Protein AF-A0A3N5V8C6-F1 (afdb_monomer_lite)

pLDDT: mean 91.18, std 11.89, range [33.84, 98.06]

Sequence (116 aa):
MKLKNTWVYIDGSARSLITMLKIAFDENVNYEKAEDVSLHNNRIIPVNFVTEHKKLLQHLYNLISNEYLCIPESMEKVIISLKSAVANEYLLDKSQSSYNDTLDALRLAVKPNRFD

Radius of gyration: 15.2 Å; chains: 1; bounding box: 34×33×38 Å

Foldseek 3Di:
DPPPQAADEDALVPLVVLQVVCVVVVADSPDPDPVRDDPVGDSYHHDPCVVCQLVLLVQVVVCVVVVVDDDDPVVVLLVQQVVQFDDDSSHTPPVRGPSVVSPVSVSRVRDDDPPD

Structure (mmCIF, N/CA/C/O backbone):
data_AF-A0A3N5V8C6-F1
#
_entry.id   AF-A0A3N5V8C6-F1
#
loop_
_atom_site.group_PDB
_atom_site.id
_atom_site.type_symbol
_atom_site.label_atom_id
_atom_site.label_alt_id
_atom_site.label_comp_id
_atom_site.label_asym_id
_atom_site.label_entity_id
_atom_site.label_seq_id
_atom_site.pdbx_PDB_ins_code
_atom_site.Cartn_x
_atom_site.Cartn_y
_atom_site.Cartn_z
_atom_site.occupancy
_atom_site.B_iso_or_equiv
_atom_site.auth_seq_id
_atom_site.auth_comp_id
_atom_site.auth_asym_id
_atom_site.auth_atom_id
_atom_site.pdbx_PDB_model_num
ATOM 1 N N . MET A 1 1 ? 3.211 -18.326 -13.575 1.00 49.75 1 MET A N 1
ATOM 2 C CA . MET A 1 1 ? 2.208 -17.810 -12.612 1.00 49.75 1 MET A CA 1
ATOM 3 C C . MET A 1 1 ? 1.026 -17.227 -13.395 1.00 49.75 1 MET A C 1
ATOM 5 O O . MET A 1 1 ? 1.259 -16.381 -14.247 1.00 49.75 1 MET A O 1
ATOM 9 N N . LYS A 1 2 ? -0.215 -17.714 -13.224 1.00 45.50 2 LYS A N 1
ATOM 10 C CA . LYS A 1 2 ? -1.388 -17.273 -14.022 1.00 45.50 2 LYS A CA 1
ATOM 11 C C . LYS A 1 2 ? -2.159 -16.131 -13.325 1.00 45.50 2 LYS A C 1
ATOM 13 O O . LYS A 1 2 ? -3.291 -16.325 -12.911 1.00 45.50 2 LYS A O 1
ATOM 18 N N . LEU A 1 3 ? -1.567 -14.940 -13.224 1.00 56.69 3 LEU A N 1
ATOM 19 C CA . LEU A 1 3 ? -2.292 -13.699 -12.895 1.00 56.69 3 LEU A CA 1
ATOM 20 C C . LEU A 1 3 ? -2.680 -13.007 -14.204 1.00 56.69 3 LEU A C 1
ATOM 22 O O . LEU A 1 3 ? -1.976 -12.107 -14.647 1.00 56.69 3 LEU A O 1
ATOM 26 N N . LYS A 1 4 ? -3.693 -13.506 -14.924 1.00 58.06 4 LYS A N 1
ATOM 27 C CA . LYS A 1 4 ? -3.925 -13.026 -16.300 1.00 58.06 4 LYS A CA 1
ATOM 28 C C . LYS A 1 4 ? -4.478 -11.592 -16.369 1.00 58.06 4 LYS A C 1
ATOM 30 O O . LYS A 1 4 ? -4.092 -10.899 -17.300 1.00 58.06 4 LYS A O 1
ATOM 35 N N . ASN A 1 5 ? -5.250 -11.134 -15.373 1.00 75.94 5 ASN A N 1
ATOM 36 C CA . ASN A 1 5 ? -5.947 -9.834 -15.390 1.00 75.94 5 ASN A CA 1
ATOM 37 C C . ASN A 1 5 ? -5.864 -9.078 -14.043 1.00 75.94 5 ASN A C 1
ATOM 39 O O . ASN A 1 5 ? -6.854 -8.509 -13.590 1.00 75.94 5 ASN A O 1
ATOM 43 N N . THR A 1 6 ? -4.725 -9.118 -13.353 1.00 84.50 6 THR A N 1
ATOM 44 C CA . THR A 1 6 ? -4.577 -8.464 -12.041 1.00 84.50 6 THR A CA 1
ATOM 45 C C . THR A 1 6 ? -3.390 -7.516 -12.068 1.00 84.50 6 THR A C 1
ATOM 47 O O . THR A 1 6 ? -2.274 -7.951 -12.355 1.00 84.50 6 THR A O 1
ATOM 50 N N . TRP A 1 7 ? -3.630 -6.242 -11.754 1.00 90.88 7 TRP A N 1
ATOM 51 C CA . TRP A 1 7 ? -2.563 -5.292 -11.455 1.00 90.88 7 TRP A CA 1
ATOM 52 C C . TRP A 1 7 ? -2.035 -5.539 -10.044 1.00 90.88 7 TRP A C 1
ATOM 54 O O . TRP A 1 7 ? -2.799 -5.772 -9.107 1.00 90.88 7 TRP A O 1
ATOM 64 N N . VAL A 1 8 ? -0.718 -5.493 -9.902 1.00 93.19 8 VAL A N 1
ATOM 65 C CA . VAL A 1 8 ? -0.007 -5.668 -8.641 1.00 93.19 8 VAL A CA 1
ATOM 66 C C . VAL A 1 8 ? 0.636 -4.333 -8.296 1.00 93.19 8 VAL A C 1
ATOM 68 O O . VAL A 1 8 ? 1.664 -3.962 -8.866 1.00 93.19 8 VAL A O 1
ATOM 71 N N . TYR A 1 9 ? 0.008 -3.609 -7.372 1.00 94.69 9 TYR A N 1
ATOM 72 C CA . TYR A 1 9 ? 0.553 -2.375 -6.815 1.00 94.69 9 TYR A CA 1
ATOM 73 C C . TYR A 1 9 ? 1.604 -2.695 -5.758 1.00 94.69 9 TYR A C 1
ATOM 75 O O . TYR A 1 9 ? 1.355 -3.489 -4.852 1.00 94.69 9 TYR A O 1
ATOM 83 N N . ILE A 1 10 ? 2.777 -2.079 -5.874 1.00 94.94 10 ILE A N 1
ATOM 84 C CA . ILE A 1 10 ? 3.913 -2.312 -4.975 1.00 94.94 10 ILE A CA 1
ATOM 85 C C . ILE A 1 10 ? 4.489 -0.962 -4.561 1.00 94.94 10 ILE A C 1
ATOM 87 O O . ILE A 1 10 ? 4.607 -0.069 -5.397 1.00 94.94 10 ILE A O 1
ATOM 91 N N . ASP A 1 11 ? 4.874 -0.805 -3.294 1.00 94.81 11 ASP A N 1
ATOM 92 C CA . ASP A 1 11 ? 5.635 0.371 -2.867 1.00 94.81 11 ASP A CA 1
ATOM 93 C C . ASP A 1 11 ? 6.942 0.480 -3.673 1.00 94.81 11 ASP A C 1
ATOM 95 O O . ASP A 1 11 ? 7.739 -0.459 -3.727 1.00 94.81 11 ASP A O 1
ATOM 99 N N . GLY A 1 12 ? 7.168 1.641 -4.288 1.00 93.38 12 GLY A N 1
ATOM 100 C CA . GLY A 1 12 ? 8.347 1.954 -5.091 1.00 93.38 12 GLY A CA 1
ATOM 101 C C . GLY A 1 12 ? 9.671 1.821 -4.334 1.00 93.38 12 GLY A C 1
ATOM 102 O O . GLY A 1 12 ? 10.717 1.676 -4.968 1.00 93.38 12 GLY A O 1
ATOM 103 N N . SER A 1 13 ? 9.647 1.808 -2.996 1.00 93.06 13 SER A N 1
ATOM 104 C CA . SER A 1 13 ? 10.832 1.502 -2.183 1.00 93.06 13 SER A CA 1
ATOM 105 C C . SER A 1 13 ? 11.347 0.062 -2.384 1.00 93.06 13 SER A C 1
ATOM 107 O O . SER A 1 13 ? 12.549 -0.188 -2.263 1.00 93.06 13 SER A O 1
ATOM 109 N N . ALA A 1 14 ? 10.484 -0.881 -2.781 1.00 94.75 14 ALA A N 1
ATOM 110 C CA . ALA A 1 14 ? 10.806 -2.297 -2.970 1.00 94.75 14 ALA A CA 1
ATOM 111 C C . ALA A 1 14 ? 11.432 -2.603 -4.350 1.00 94.75 14 ALA A C 1
ATOM 113 O O . ALA A 1 14 ? 11.029 -3.544 -5.041 1.00 94.75 14 ALA A O 1
ATOM 114 N N . ARG A 1 15 ? 12.444 -1.823 -4.757 1.00 95.12 15 ARG A N 1
ATOM 115 C CA . ARG A 1 15 ? 13.054 -1.864 -6.104 1.00 95.12 15 ARG A CA 1
ATOM 116 C C . ARG A 1 15 ? 13.451 -3.265 -6.570 1.00 95.12 15 ARG A C 1
ATOM 118 O O . ARG A 1 15 ? 13.105 -3.665 -7.676 1.00 95.12 15 ARG A O 1
ATOM 125 N N . SER A 1 16 ? 14.130 -4.041 -5.724 1.00 96.12 16 SER A N 1
ATOM 126 C CA . SER A 1 16 ? 14.582 -5.392 -6.088 1.00 96.12 16 SER A CA 1
ATOM 127 C C . SER A 1 16 ? 13.418 -6.336 -6.408 1.00 96.12 16 SER A C 1
ATOM 129 O O . SER A 1 16 ? 13.491 -7.100 -7.369 1.00 96.12 16 SER A O 1
ATOM 131 N N . LEU A 1 17 ? 12.326 -6.257 -5.638 1.00 95.75 17 LEU A N 1
ATOM 132 C CA . LEU A 1 17 ? 11.117 -7.050 -5.868 1.00 95.75 17 LEU A CA 1
ATOM 133 C C . LEU A 1 17 ? 10.426 -6.625 -7.166 1.00 95.75 17 LEU A C 1
ATOM 135 O O . LEU A 1 17 ? 10.053 -7.479 -7.968 1.00 95.75 17 LEU A O 1
ATOM 139 N N . ILE A 1 18 ? 10.294 -5.315 -7.387 1.00 96.62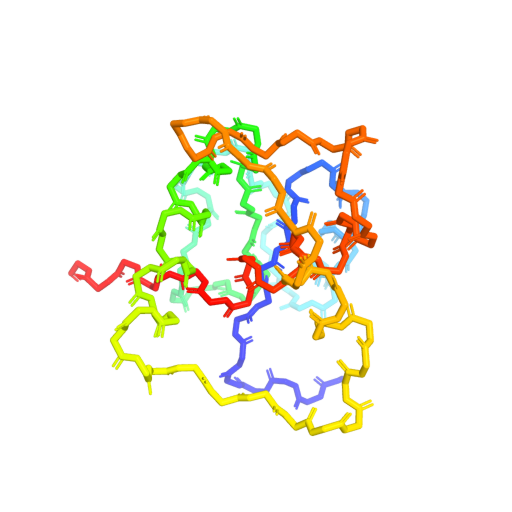 18 ILE A N 1
ATOM 140 C CA . ILE A 1 18 ? 9.694 -4.765 -8.605 1.00 96.62 18 ILE A CA 1
ATOM 141 C C . ILE A 1 18 ? 10.481 -5.223 -9.835 1.00 96.62 18 ILE A C 1
ATOM 143 O O . ILE A 1 18 ? 9.883 -5.751 -10.768 1.00 96.62 18 ILE A O 1
ATOM 147 N N . THR A 1 19 ? 11.807 -5.080 -9.831 1.00 96.56 19 THR A N 1
ATOM 148 C CA . THR A 1 19 ? 12.662 -5.492 -10.953 1.00 96.56 19 THR A CA 1
ATOM 149 C C . THR A 1 19 ? 12.549 -6.991 -11.219 1.00 96.56 19 THR A C 1
ATOM 151 O O . THR A 1 19 ? 12.353 -7.393 -12.364 1.00 96.56 19 THR A O 1
ATOM 154 N N . MET A 1 20 ? 12.596 -7.823 -10.173 1.00 97.19 20 MET A N 1
ATOM 155 C CA . MET A 1 20 ? 12.431 -9.273 -10.311 1.00 97.19 20 MET A CA 1
ATOM 156 C C . MET A 1 20 ? 11.072 -9.639 -10.922 1.00 97.19 20 MET A C 1
ATOM 158 O O . MET A 1 20 ? 11.004 -10.487 -11.811 1.00 97.19 20 MET A O 1
ATOM 162 N N . LEU A 1 21 ? 9.990 -8.999 -10.471 1.00 95.44 21 LEU A N 1
ATOM 163 C CA . LEU A 1 21 ? 8.653 -9.254 -11.002 1.00 95.44 21 LEU A CA 1
ATOM 164 C C . LEU A 1 21 ? 8.511 -8.749 -12.438 1.00 95.44 21 LEU A C 1
ATOM 166 O O . LEU A 1 21 ? 7.977 -9.473 -13.269 1.00 95.44 21 LEU A O 1
ATOM 170 N N . LYS A 1 22 ? 9.031 -7.563 -12.762 1.00 94.75 22 LYS A N 1
ATOM 171 C CA . LYS A 1 22 ? 9.004 -7.035 -14.131 1.00 94.75 22 LYS A CA 1
ATOM 172 C C . LYS A 1 22 ? 9.732 -7.958 -15.107 1.00 94.75 22 LYS A C 1
ATOM 174 O O . LYS A 1 22 ? 9.157 -8.288 -16.134 1.00 94.75 22 LYS A O 1
ATOM 179 N N . ILE A 1 23 ? 10.896 -8.498 -14.736 1.00 95.44 23 ILE A N 1
ATOM 180 C CA . ILE A 1 23 ? 11.579 -9.543 -15.522 1.00 95.44 23 ILE A CA 1
ATOM 181 C C . ILE A 1 23 ? 10.691 -10.787 -15.671 1.00 95.44 23 ILE A C 1
ATOM 183 O O . ILE A 1 23 ? 10.529 -11.308 -16.771 1.00 95.44 23 ILE A O 1
ATOM 187 N N . ALA A 1 24 ? 10.081 -11.262 -14.580 1.00 94.25 24 ALA A N 1
ATOM 188 C CA . ALA A 1 24 ? 9.232 -12.455 -14.603 1.00 94.25 24 ALA A CA 1
ATOM 189 C C . ALA A 1 24 ? 7.948 -12.296 -15.444 1.00 94.25 24 ALA A C 1
ATOM 191 O O . ALA A 1 24 ? 7.367 -13.299 -15.868 1.00 94.25 24 ALA A O 1
ATOM 192 N N . PHE A 1 25 ? 7.496 -11.059 -15.660 1.00 91.75 25 PHE A N 1
ATOM 193 C CA . PHE A 1 25 ? 6.326 -10.708 -16.464 1.00 91.75 25 PHE A CA 1
ATOM 194 C C . PHE A 1 25 ? 6.671 -10.139 -17.848 1.00 91.75 25 PHE A C 1
ATOM 196 O O . PHE A 1 25 ? 5.745 -9.752 -18.556 1.00 91.75 25 PHE A O 1
ATOM 203 N N . ASP A 1 26 ? 7.949 -10.137 -18.244 1.00 93.12 26 ASP 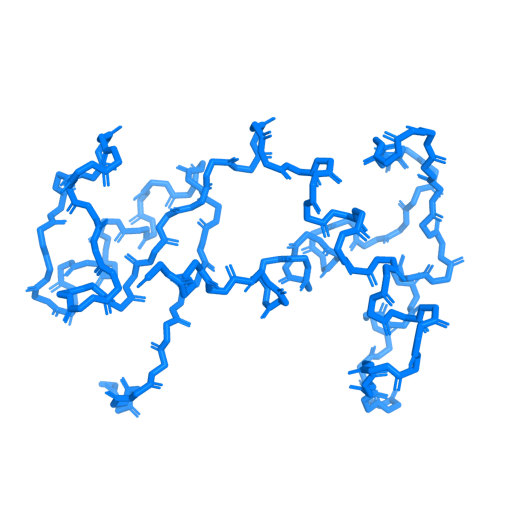A N 1
ATOM 204 C CA . ASP A 1 26 ? 8.426 -9.567 -19.516 1.00 93.12 26 ASP A CA 1
ATOM 205 C C . ASP A 1 26 ? 8.064 -8.072 -19.683 1.00 93.12 26 ASP A C 1
ATOM 207 O O . ASP A 1 26 ? 7.656 -7.604 -20.742 1.00 93.12 26 ASP A O 1
ATOM 211 N N . GLU A 1 27 ? 8.177 -7.304 -18.593 1.00 93.56 27 GLU A N 1
ATOM 212 C CA . GLU A 1 27 ? 7.944 -5.858 -18.553 1.00 93.56 27 GLU A CA 1
ATOM 213 C C . GLU A 1 27 ? 9.253 -5.052 -18.542 1.00 93.56 27 GLU A C 1
ATOM 215 O O . GLU A 1 27 ? 10.284 -5.500 -18.038 1.00 93.56 27 GLU A O 1
ATOM 220 N N . ASN A 1 28 ? 9.189 -3.796 -19.001 1.00 92.06 28 ASN A N 1
ATOM 221 C CA . ASN A 1 28 ? 10.314 -2.860 -18.929 1.00 92.06 28 ASN A CA 1
ATOM 222 C C . ASN A 1 28 ? 10.755 -2.610 -17.474 1.00 92.06 28 ASN A C 1
ATOM 224 O O . ASN A 1 28 ? 9.974 -2.118 -16.662 1.00 92.06 28 ASN A O 1
ATOM 228 N N . VAL A 1 29 ? 12.020 -2.911 -17.168 1.00 94.31 29 VAL A N 1
ATOM 229 C CA . VAL A 1 29 ? 12.639 -2.737 -15.842 1.00 94.31 29 VAL A CA 1
ATOM 230 C C . VAL A 1 29 ? 13.041 -1.297 -15.524 1.00 94.31 29 VAL A C 1
ATOM 232 O O . VAL A 1 29 ? 13.341 -1.004 -14.372 1.00 94.31 29 VAL A O 1
ATOM 235 N N . ASN A 1 30 ? 13.038 -0.397 -16.507 1.00 92.69 30 ASN A N 1
ATOM 236 C CA . ASN A 1 30 ? 13.185 1.034 -16.268 1.00 92.69 30 ASN A CA 1
ATOM 237 C C . ASN A 1 30 ? 11.793 1.605 -15.982 1.00 92.69 30 ASN A C 1
ATOM 239 O O . ASN A 1 30 ? 10.961 1.630 -16.882 1.00 92.69 30 ASN A O 1
ATOM 243 N N . TYR A 1 31 ? 11.537 2.002 -14.733 1.00 90.81 31 TYR A N 1
ATOM 244 C CA . TYR A 1 31 ? 10.236 2.500 -14.255 1.00 90.81 31 TYR A CA 1
ATOM 245 C C . TYR A 1 31 ? 10.372 3.730 -13.342 1.00 90.81 31 TYR A C 1
ATOM 247 O O . TYR A 1 31 ? 9.523 3.983 -12.488 1.00 90.81 31 TYR A O 1
ATOM 255 N N . GLU A 1 32 ? 11.475 4.470 -13.464 1.00 86.88 32 GLU A N 1
ATOM 256 C CA . GLU A 1 32 ? 11.764 5.614 -12.588 1.00 86.88 32 GLU A CA 1
ATOM 257 C C . GLU A 1 32 ? 10.879 6.829 -12.914 1.00 86.88 32 GLU A C 1
ATOM 259 O O . GLU A 1 32 ? 10.688 7.694 -12.056 1.00 86.88 32 GLU A O 1
ATOM 264 N N . LYS A 1 33 ? 10.319 6.904 -14.130 1.00 86.88 33 LYS A N 1
ATOM 265 C CA . LYS A 1 33 ? 9.388 7.962 -14.536 1.00 86.88 33 LYS A CA 1
ATOM 266 C C . LYS A 1 33 ? 7.961 7.442 -14.642 1.00 86.88 33 LYS A C 1
ATOM 268 O O . LYS A 1 33 ? 7.718 6.270 -14.913 1.00 86.88 33 LYS A O 1
ATOM 273 N N . ALA A 1 34 ? 6.999 8.345 -14.474 1.00 80.38 34 ALA A N 1
ATOM 274 C CA . ALA A 1 34 ? 5.586 7.999 -14.578 1.00 80.38 34 ALA A CA 1
ATOM 275 C C . ALA A 1 34 ? 5.210 7.508 -15.988 1.00 80.38 34 ALA A C 1
ATOM 277 O O . ALA A 1 34 ? 4.401 6.594 -16.103 1.00 80.38 34 ALA A O 1
ATOM 278 N N . GLU A 1 35 ? 5.814 8.065 -17.047 1.00 85.88 35 GLU A N 1
ATOM 279 C CA . GLU A 1 35 ? 5.570 7.625 -18.430 1.00 85.88 35 GLU A CA 1
ATOM 280 C C . GLU A 1 35 ? 6.081 6.208 -18.746 1.00 85.88 35 GLU A C 1
ATOM 282 O O . GLU A 1 35 ? 5.633 5.602 -19.718 1.00 85.88 35 GLU A O 1
ATOM 287 N N . ASP A 1 36 ? 6.976 5.662 -17.920 1.00 88.56 36 ASP A N 1
ATOM 288 C CA . ASP A 1 36 ? 7.553 4.332 -18.127 1.00 88.56 36 ASP A CA 1
ATOM 289 C C . ASP A 1 36 ? 6.587 3.200 -17.724 1.00 88.56 36 ASP A C 1
ATOM 291 O O . ASP A 1 36 ? 6.804 2.035 -18.073 1.00 88.56 36 ASP A O 1
ATOM 295 N N . VAL A 1 37 ? 5.529 3.523 -16.968 1.00 89.31 37 VAL A N 1
ATOM 296 C CA . VAL A 1 37 ? 4.573 2.554 -16.420 1.00 89.31 37 VAL A CA 1
ATOM 297 C C . VAL A 1 37 ? 3.153 2.911 -16.846 1.00 89.31 37 VAL A C 1
ATOM 299 O O . VAL A 1 37 ? 2.623 3.962 -16.499 1.00 89.31 37 VAL A O 1
ATOM 302 N N . SER A 1 38 ? 2.491 1.990 -17.543 1.00 87.12 38 SER A N 1
ATOM 303 C CA . SER A 1 38 ? 1.103 2.137 -17.987 1.00 87.12 38 SER A CA 1
ATOM 304 C C . SER A 1 38 ? 0.264 0.930 -17.587 1.00 87.12 38 SER A C 1
ATOM 306 O O . SER A 1 38 ? 0.697 -0.207 -17.749 1.00 87.12 38 SER A O 1
ATOM 308 N N . LEU A 1 39 ? -0.979 1.154 -17.151 1.00 84.56 39 LEU A N 1
ATOM 309 C CA . LEU A 1 39 ? -1.922 0.072 -16.826 1.00 84.56 39 LEU A CA 1
ATOM 310 C C . LEU A 1 39 ? -2.265 -0.817 -18.036 1.00 84.56 39 LEU A C 1
ATOM 312 O O . LEU A 1 39 ? -2.720 -1.945 -17.847 1.00 84.56 39 LEU A O 1
ATOM 316 N N . HIS A 1 40 ? -2.038 -0.329 -19.261 1.00 83.94 40 HIS A N 1
ATOM 317 C CA . HIS A 1 40 ? -2.251 -1.094 -20.493 1.00 83.94 40 HIS A CA 1
ATOM 318 C C . HIS A 1 40 ? -1.132 -2.101 -20.772 1.00 83.94 40 HIS A C 1
ATOM 320 O O . HIS A 1 40 ? -1.394 -3.168 -21.322 1.00 83.94 40 HIS A O 1
ATOM 326 N N . ASN A 1 41 ? 0.101 -1.767 -20.381 1.00 85.44 41 ASN A N 1
ATOM 327 C CA . ASN A 1 41 ? 1.300 -2.527 -20.744 1.00 85.44 41 ASN A CA 1
ATOM 328 C C . ASN A 1 41 ? 1.960 -3.208 -19.540 1.00 85.44 41 ASN A C 1
ATOM 330 O O . ASN A 1 41 ? 2.757 -4.125 -19.715 1.00 85.44 41 ASN A O 1
ATOM 334 N N . ASN A 1 42 ? 1.636 -2.775 -18.321 1.00 90.69 42 ASN A N 1
ATOM 335 C CA . ASN A 1 42 ? 2.239 -3.256 -17.092 1.00 90.69 42 ASN A CA 1
ATOM 336 C C . ASN A 1 42 ? 1.192 -3.882 -16.175 1.00 90.69 42 ASN A C 1
ATOM 338 O O . ASN A 1 42 ? 0.097 -3.363 -15.964 1.00 90.69 42 ASN A O 1
ATOM 342 N N . ARG A 1 43 ? 1.581 -4.997 -15.570 1.00 91.12 43 ARG A N 1
ATOM 343 C CA . ARG A 1 43 ? 0.916 -5.626 -14.432 1.00 91.12 43 ARG A CA 1
ATOM 344 C C . ARG A 1 43 ? 1.565 -5.193 -13.133 1.00 91.12 43 ARG A C 1
ATOM 346 O O . ARG A 1 43 ? 0.857 -5.029 -12.146 1.00 91.12 43 ARG A O 1
ATOM 353 N N . ILE A 1 44 ? 2.882 -5.005 -13.124 1.00 94.31 44 ILE A N 1
ATOM 354 C CA . ILE A 1 44 ? 3.619 -4.542 -11.950 1.00 94.31 44 ILE A CA 1
ATOM 355 C C . ILE A 1 44 ? 3.633 -3.018 -11.946 1.00 94.31 44 ILE A C 1
ATOM 357 O O . ILE A 1 44 ? 4.295 -2.392 -12.781 1.00 94.31 44 ILE A O 1
ATOM 361 N N . ILE A 1 45 ? 2.909 -2.431 -10.993 1.00 94.00 45 ILE A N 1
ATOM 362 C CA . ILE A 1 45 ? 2.710 -0.986 -10.881 1.00 94.00 45 ILE A CA 1
ATOM 363 C C . ILE A 1 45 ? 3.397 -0.474 -9.609 1.00 94.00 45 ILE A C 1
ATOM 365 O O . ILE A 1 45 ? 2.847 -0.604 -8.511 1.00 94.00 45 ILE A O 1
ATOM 369 N N . PRO A 1 46 ? 4.601 0.108 -9.724 1.00 94.75 46 PRO A N 1
ATOM 370 C CA . PRO A 1 46 ? 5.232 0.816 -8.622 1.00 94.75 46 PRO A CA 1
ATOM 371 C C . PRO A 1 46 ? 4.387 2.025 -8.221 1.00 94.75 46 PRO A C 1
ATOM 373 O O . PRO A 1 46 ? 3.906 2.772 -9.073 1.00 94.75 46 PRO A O 1
ATOM 376 N N . VAL A 1 47 ? 4.226 2.235 -6.922 1.00 93.06 47 VAL A N 1
ATOM 377 C CA . VAL A 1 47 ? 3.529 3.387 -6.350 1.00 93.06 47 VAL A CA 1
ATOM 378 C C . VAL A 1 47 ? 4.520 4.156 -5.501 1.00 93.06 47 VAL A C 1
ATOM 380 O O . VAL A 1 47 ? 5.155 3.587 -4.613 1.00 93.06 47 VAL A O 1
ATOM 383 N N . ASN A 1 48 ? 4.643 5.462 -5.733 1.00 92.62 48 ASN A N 1
ATOM 384 C CA . ASN A 1 48 ? 5.445 6.310 -4.863 1.00 92.62 48 ASN A CA 1
ATOM 385 C C . ASN A 1 48 ? 4.675 6.555 -3.559 1.00 92.62 48 ASN A C 1
ATOM 387 O O . ASN A 1 48 ? 3.936 7.530 -3.415 1.00 92.62 48 ASN A O 1
ATOM 391 N N . PHE A 1 49 ? 4.830 5.648 -2.596 1.00 92.19 49 PHE A N 1
ATOM 392 C CA . PHE A 1 49 ? 4.076 5.716 -1.350 1.00 92.19 49 PHE A CA 1
ATOM 393 C C . PHE A 1 49 ? 4.432 6.972 -0.542 1.00 92.19 49 PHE A C 1
ATOM 395 O O . PHE A 1 49 ? 3.567 7.565 0.099 1.00 92.19 49 PHE A O 1
ATOM 402 N N . VAL A 1 50 ? 5.673 7.461 -0.641 1.00 91.31 50 VAL A N 1
ATOM 403 C CA . VAL A 1 50 ? 6.111 8.698 0.027 1.00 91.31 50 VAL A CA 1
ATOM 404 C C . VAL A 1 50 ? 5.279 9.901 -0.412 1.00 91.31 50 VAL A C 1
ATOM 406 O O . VAL A 1 50 ? 4.947 10.737 0.42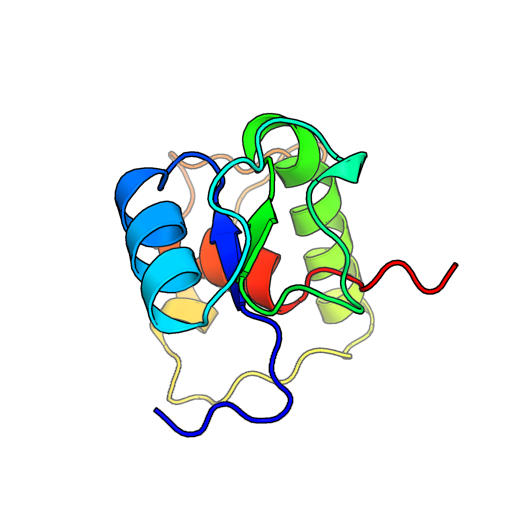3 1.00 91.31 50 VAL A O 1
ATOM 409 N N . THR A 1 51 ? 4.872 9.988 -1.677 1.00 92.25 51 THR A N 1
ATOM 410 C CA . THR A 1 51 ? 4.046 11.108 -2.160 1.00 92.25 51 THR A CA 1
ATOM 411 C C . THR A 1 51 ? 2.547 10.810 -2.124 1.00 92.25 51 THR A C 1
ATOM 413 O O . THR A 1 51 ? 1.743 11.731 -1.971 1.00 92.25 51 THR A O 1
ATOM 416 N N . GLU A 1 52 ? 2.148 9.540 -2.224 1.00 93.75 52 GLU A N 1
ATOM 417 C CA . GLU A 1 52 ? 0.738 9.152 -2.340 1.00 93.75 52 GLU A CA 1
ATOM 418 C C . GLU A 1 52 ? 0.074 8.739 -1.022 1.00 93.75 52 GLU A C 1
ATOM 420 O O . GLU A 1 52 ? -1.156 8.740 -0.954 1.00 93.75 52 GLU A O 1
ATOM 425 N N . HIS A 1 53 ? 0.835 8.440 0.039 1.00 94.38 53 HIS A N 1
ATOM 426 C CA . HIS A 1 53 ? 0.301 7.877 1.286 1.00 94.38 53 HIS A CA 1
ATOM 427 C C . HIS A 1 53 ? -0.942 8.632 1.789 1.00 94.38 53 HIS A C 1
ATOM 429 O O . HIS A 1 53 ? -1.990 8.009 1.974 1.00 94.38 53 HIS A O 1
ATOM 435 N N . LYS A 1 54 ? -0.903 9.961 1.951 1.00 96.25 54 LYS A N 1
ATOM 436 C CA . LYS A 1 54 ? -2.066 10.714 2.466 1.00 96.25 54 LYS A CA 1
ATOM 437 C C . LYS A 1 54 ? -3.328 10.503 1.624 1.00 96.25 54 LYS A C 1
ATOM 439 O O . LYS A 1 54 ? -4.390 10.219 2.171 1.00 96.25 54 LYS A O 1
ATOM 444 N N . LYS A 1 55 ? -3.199 10.553 0.294 1.00 95.88 55 LYS A N 1
ATOM 445 C CA . LYS A 1 55 ? -4.314 10.328 -0.643 1.00 95.88 55 LYS A CA 1
ATOM 446 C C . LYS A 1 55 ? -4.842 8.897 -0.563 1.00 95.88 55 LYS A C 1
ATOM 448 O O . LYS A 1 55 ? -6.051 8.698 -0.585 1.00 95.88 55 LYS A O 1
ATOM 453 N N . LEU A 1 56 ? -3.955 7.911 -0.426 1.00 96.81 56 LEU A N 1
ATOM 454 C CA . LEU A 1 56 ? -4.353 6.510 -0.271 1.00 96.81 56 LEU A CA 1
ATOM 455 C C . LEU A 1 56 ? -5.115 6.276 1.041 1.00 96.81 56 LEU A C 1
ATOM 457 O O . LEU A 1 56 ? -6.097 5.540 1.051 1.00 96.81 56 LEU A O 1
ATOM 461 N N . LEU A 1 57 ? -4.697 6.915 2.143 1.00 97.31 57 LEU A N 1
ATOM 462 C CA . LEU A 1 57 ? -5.421 6.808 3.415 1.00 97.31 57 LEU A CA 1
ATOM 463 C C . LEU A 1 57 ? -6.773 7.522 3.357 1.00 97.31 57 LEU A C 1
ATOM 465 O O . LEU A 1 57 ? -7.763 6.970 3.823 1.00 97.31 57 LEU A O 1
ATOM 469 N N . GLN A 1 58 ? -6.831 8.707 2.746 1.00 97.06 58 GLN A N 1
ATOM 470 C CA . GLN A 1 58 ? -8.087 9.416 2.505 1.00 97.06 58 GLN A CA 1
ATOM 471 C C . GLN A 1 58 ? -9.056 8.577 1.662 1.00 97.06 58 GLN A C 1
ATOM 473 O O . GLN A 1 58 ? -10.237 8.487 1.984 1.00 97.06 58 GLN A O 1
ATOM 478 N N . HIS A 1 59 ? -8.567 7.938 0.596 1.00 96.94 59 HIS A N 1
ATOM 479 C CA . HIS A 1 59 ? -9.396 7.076 -0.240 1.00 96.94 59 HIS A CA 1
ATOM 480 C C . HIS A 1 59 ? -9.920 5.862 0.535 1.00 96.94 59 HIS A C 1
ATOM 482 O O . HIS A 1 59 ? -11.117 5.590 0.495 1.00 96.94 59 HIS A O 1
ATOM 488 N N . LEU A 1 60 ? -9.055 5.179 1.291 1.00 97.19 60 LEU A N 1
ATOM 489 C CA . LEU A 1 60 ? -9.462 4.067 2.149 1.00 97.19 60 LEU A CA 1
ATOM 490 C C . LEU A 1 60 ? -10.514 4.500 3.183 1.00 97.19 60 LEU A C 1
ATOM 492 O O . LEU A 1 60 ? -11.519 3.813 3.347 1.00 97.19 60 LEU A O 1
ATOM 496 N N . TYR A 1 61 ? -10.316 5.650 3.835 1.00 96.56 61 TYR A N 1
ATOM 497 C CA . TYR A 1 61 ? -11.296 6.221 4.759 1.00 96.56 61 TYR A CA 1
ATOM 498 C C . TYR A 1 61 ? -12.648 6.428 4.069 1.00 96.56 61 TYR A C 1
ATOM 500 O O . TYR A 1 61 ? -13.664 5.961 4.572 1.00 96.56 61 TYR A O 1
ATOM 508 N N . ASN A 1 62 ? -12.658 7.022 2.872 1.00 96.44 62 ASN A N 1
ATOM 509 C CA . ASN A 1 62 ? -13.888 7.223 2.108 1.00 96.44 62 ASN A CA 1
ATOM 510 C C . ASN A 1 62 ? -14.589 5.897 1.772 1.00 96.44 62 ASN A C 1
ATOM 512 O O . ASN A 1 62 ? -15.810 5.828 1.875 1.00 96.44 62 ASN A O 1
ATOM 516 N N . LEU A 1 63 ? -13.858 4.846 1.387 1.00 97.00 63 LEU A N 1
ATOM 517 C CA . LEU A 1 63 ? -14.461 3.534 1.123 1.00 97.00 63 LEU A CA 1
ATOM 518 C C . LEU A 1 63 ? -15.122 2.946 2.373 1.00 97.00 63 LEU A C 1
ATOM 520 O O . LEU A 1 63 ? -16.212 2.394 2.279 1.00 97.00 63 LEU A O 1
ATOM 524 N N . ILE A 1 64 ? -14.488 3.092 3.537 1.00 95.94 64 ILE A N 1
ATOM 525 C CA . ILE A 1 64 ? -15.033 2.610 4.811 1.00 95.94 64 ILE A CA 1
ATOM 526 C C . ILE A 1 64 ? -16.261 3.432 5.217 1.00 95.94 64 ILE A C 1
ATOM 528 O O . ILE A 1 64 ? -17.298 2.855 5.527 1.00 95.94 64 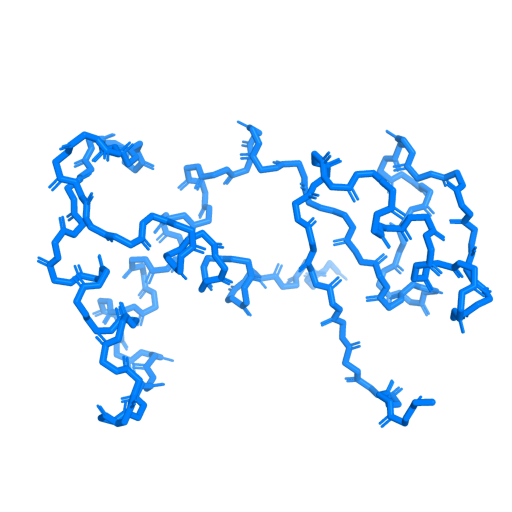ILE A O 1
ATOM 532 N N . SER A 1 65 ? -16.176 4.765 5.176 1.00 96.19 65 SER A N 1
ATOM 533 C CA . SER A 1 65 ? -17.277 5.657 5.567 1.00 96.19 65 SER A CA 1
ATOM 534 C C . SER A 1 65 ? -18.517 5.521 4.685 1.00 96.19 65 SER A C 1
ATOM 536 O O . SER A 1 65 ? -19.612 5.820 5.146 1.00 96.19 65 SER A O 1
ATOM 538 N N . ASN A 1 66 ? -18.349 5.088 3.434 1.00 97.44 66 ASN A N 1
ATOM 539 C CA . ASN A 1 66 ? -19.452 4.819 2.509 1.00 97.44 66 ASN A CA 1
ATOM 540 C C . ASN A 1 66 ? -19.828 3.328 2.438 1.00 97.44 66 ASN A C 1
ATOM 542 O O . ASN A 1 66 ? -20.575 2.943 1.546 1.00 97.44 66 ASN A O 1
ATOM 546 N N . GLU A 1 67 ? -19.302 2.485 3.334 1.00 96.81 67 GLU A N 1
ATOM 547 C CA . GLU A 1 67 ? -19.610 1.047 3.399 1.00 96.81 67 GLU A CA 1
ATOM 548 C C . GLU A 1 67 ? -19.276 0.265 2.108 1.00 96.81 67 GLU A C 1
ATOM 550 O O . GLU A 1 67 ? -19.855 -0.777 1.808 1.00 96.81 67 GLU A O 1
ATOM 555 N N . TYR A 1 68 ? -18.291 0.736 1.338 1.00 96.94 68 TYR A N 1
ATOM 556 C CA . TYR A 1 68 ? -17.842 0.119 0.083 1.00 96.94 68 TYR A CA 1
ATOM 557 C C . TYR A 1 68 ? -16.711 -0.901 0.255 1.00 96.94 68 TYR A C 1
ATOM 559 O O . TYR A 1 68 ? -16.241 -1.473 -0.729 1.00 96.94 68 TYR A O 1
ATOM 567 N N . LEU A 1 69 ? -16.258 -1.144 1.487 1.00 95.44 69 LEU A N 1
ATOM 568 C CA . LEU A 1 69 ? -15.207 -2.110 1.790 1.00 95.44 69 LEU A CA 1
ATOM 569 C C . LEU A 1 69 ? -15.748 -3.245 2.663 1.00 95.44 69 LEU A C 1
ATOM 571 O O . LEU A 1 69 ? -16.135 -3.029 3.808 1.00 95.44 69 LEU A O 1
ATOM 575 N N . CYS A 1 70 ? -15.699 -4.470 2.142 1.00 95.81 70 CYS A N 1
ATOM 576 C CA . CYS A 1 70 ? -15.983 -5.685 2.901 1.00 95.81 70 CYS A CA 1
ATOM 577 C C . CYS A 1 70 ? -14.671 -6.404 3.239 1.00 95.81 70 CYS A C 1
ATOM 579 O O . CYS A 1 70 ? -13.847 -6.644 2.354 1.00 95.81 70 CYS A O 1
ATOM 581 N N . ILE A 1 71 ? -14.477 -6.753 4.513 1.00 95.75 71 ILE A N 1
ATOM 582 C CA . ILE A 1 71 ? -13.288 -7.460 5.002 1.00 95.75 71 ILE A CA 1
ATOM 583 C C . ILE A 1 71 ? -13.749 -8.764 5.660 1.00 95.75 71 ILE A C 1
ATOM 585 O O . ILE A 1 71 ? -14.522 -8.702 6.617 1.00 95.75 71 ILE A O 1
ATOM 589 N N . PRO A 1 72 ? -13.289 -9.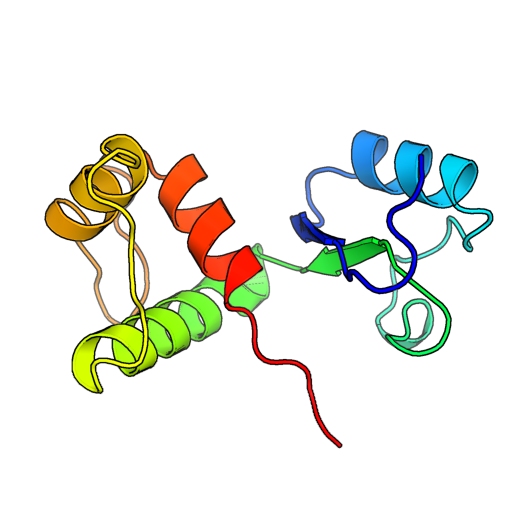936 5.188 1.00 96.69 72 PRO A N 1
ATOM 590 C CA . PRO A 1 72 ? -13.586 -11.207 5.839 1.00 96.69 72 PRO A CA 1
ATOM 591 C C . PRO A 1 72 ? -13.089 -11.227 7.288 1.00 96.69 7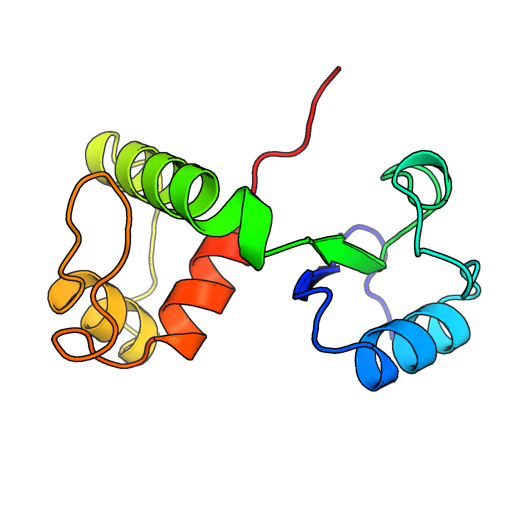2 PRO A C 1
ATOM 593 O O . PRO A 1 72 ? -11.966 -10.801 7.561 1.00 96.69 72 PRO A O 1
ATOM 596 N N . GLU A 1 73 ? -13.875 -11.797 8.205 1.00 96.19 73 GLU A N 1
ATOM 597 C CA . GLU A 1 73 ? -13.522 -11.880 9.635 1.00 96.19 73 GLU A CA 1
ATOM 598 C C . GLU A 1 73 ? -12.193 -12.607 9.883 1.00 96.19 73 GLU A C 1
ATOM 600 O O . GLU A 1 73 ? -11.451 -12.262 10.799 1.00 96.19 73 GLU A O 1
ATOM 605 N N . SER A 1 74 ? -11.834 -13.552 9.008 1.00 97.69 74 SER A N 1
ATOM 606 C CA . SER A 1 74 ? -10.562 -14.276 9.063 1.00 97.69 74 SER A CA 1
ATOM 607 C C . SER A 1 74 ? -9.327 -13.393 8.824 1.00 97.69 74 SER A C 1
ATOM 609 O O . SER A 1 74 ? -8.203 -13.840 9.048 1.00 97.69 74 SER A O 1
ATOM 611 N N . MET A 1 75 ? -9.488 -12.155 8.342 1.00 97.50 75 MET A N 1
ATOM 612 C CA . MET A 1 75 ? -8.393 -11.203 8.125 1.00 97.50 75 MET A CA 1
ATOM 613 C C . MET A 1 75 ? -8.134 -10.339 9.369 1.00 97.50 75 MET A C 1
ATOM 615 O O . MET A 1 75 ? -8.104 -9.109 9.297 1.00 97.50 75 MET A O 1
ATOM 619 N N . GLU A 1 76 ? -7.897 -10.976 10.517 1.00 97.50 76 GLU A N 1
ATOM 620 C CA . GLU A 1 76 ? -7.760 -10.303 11.819 1.00 97.50 76 GLU A CA 1
ATOM 621 C C . GLU A 1 76 ? -6.730 -9.165 11.816 1.00 97.50 76 GLU A C 1
ATOM 623 O O . GLU A 1 76 ? -7.010 -8.079 12.317 1.00 97.50 76 GLU A O 1
ATOM 628 N N . LYS A 1 77 ? -5.556 -9.365 11.199 1.00 97.81 77 LYS A N 1
ATOM 629 C CA . LYS A 1 77 ? -4.516 -8.320 11.119 1.00 97.81 77 LYS A CA 1
ATOM 630 C C . LYS A 1 77 ? -4.999 -7.070 10.388 1.00 97.81 77 LYS A C 1
ATOM 632 O O . LYS A 1 77 ? -4.669 -5.966 10.808 1.00 97.81 77 LYS A O 1
ATOM 637 N N . VAL A 1 78 ? -5.795 -7.234 9.328 1.00 97.69 78 VAL A N 1
ATOM 638 C CA . VAL A 1 78 ? -6.385 -6.105 8.594 1.00 97.69 78 VAL A CA 1
ATOM 639 C C . VAL A 1 78 ? -7.367 -5.371 9.503 1.00 97.69 78 VAL A C 1
ATOM 641 O O . VAL A 1 78 ? -7.267 -4.154 9.660 1.00 97.69 78 VAL A O 1
ATOM 644 N N . ILE A 1 79 ? -8.250 -6.111 10.174 1.00 97.88 79 ILE A N 1
ATOM 645 C CA . ILE A 1 79 ? -9.249 -5.550 11.092 1.00 97.88 79 ILE A CA 1
ATOM 646 C C . ILE A 1 79 ? -8.575 -4.790 12.245 1.00 97.88 79 ILE A C 1
ATOM 648 O O . ILE A 1 79 ? -8.964 -3.662 12.545 1.00 97.88 79 ILE A O 1
ATOM 652 N N . ILE A 1 80 ? -7.546 -5.365 12.875 1.00 98.06 80 ILE A N 1
ATOM 653 C CA . ILE A 1 80 ? -6.808 -4.713 13.967 1.00 98.06 80 ILE A CA 1
ATOM 654 C C . ILE A 1 80 ? -6.058 -3.478 13.453 1.00 98.06 80 ILE A C 1
ATOM 656 O O . ILE A 1 80 ? -6.064 -2.439 14.119 1.00 98.06 80 ILE A O 1
ATOM 660 N N . SER A 1 81 ? -5.459 -3.553 12.259 1.00 98.00 81 SER A N 1
ATOM 661 C CA . SER A 1 81 ? -4.770 -2.405 11.659 1.00 98.00 81 SER A CA 1
ATOM 662 C C . SER A 1 81 ? -5.711 -1.213 11.463 1.00 98.00 81 SER A C 1
ATOM 664 O O . SER A 1 81 ? -5.344 -0.091 11.791 1.00 98.00 81 SER A O 1
ATOM 666 N N . LEU A 1 82 ? -6.959 -1.457 11.046 1.00 97.19 82 LEU A N 1
ATOM 667 C CA . LEU A 1 82 ? -7.980 -0.417 10.898 1.00 97.19 82 LEU A CA 1
ATOM 668 C C . LEU A 1 82 ? -8.474 0.117 12.244 1.00 97.19 82 LEU A C 1
ATOM 670 O O . LEU A 1 82 ? -8.576 1.327 12.416 1.00 97.19 82 LEU A O 1
ATOM 674 N N . LYS A 1 83 ? -8.752 -0.764 13.214 1.00 96.50 83 LYS A N 1
ATOM 675 C CA . LYS A 1 83 ? -9.241 -0.361 14.546 1.00 96.50 83 LYS A CA 1
ATOM 676 C C . LYS A 1 83 ? -8.229 0.470 15.336 1.00 96.50 83 LYS A C 1
ATOM 678 O O . LYS A 1 83 ? -8.631 1.266 16.175 1.00 96.50 83 LYS A O 1
ATOM 683 N N . SER A 1 84 ? -6.937 0.253 15.098 1.00 97.19 84 SER A N 1
ATOM 684 C CA . SER A 1 84 ? -5.847 0.964 15.778 1.00 97.19 84 SER A CA 1
ATOM 685 C C . SER A 1 84 ? -5.311 2.168 15.000 1.00 97.19 84 SER A C 1
ATOM 687 O O . SER A 1 84 ? -4.442 2.863 15.513 1.00 97.19 84 SER A O 1
ATOM 689 N N . ALA A 1 85 ? -5.784 2.412 13.774 1.00 97.25 85 ALA A N 1
ATOM 690 C CA . ALA A 1 85 ? -5.251 3.471 12.929 1.00 97.25 85 ALA A CA 1
ATOM 691 C C . ALA A 1 85 ? -5.538 4.856 13.529 1.00 97.25 85 ALA A C 1
ATOM 693 O O . ALA A 1 85 ? -6.686 5.300 13.585 1.00 97.25 85 ALA A O 1
ATOM 694 N N . VAL A 1 86 ? -4.478 5.564 13.918 1.00 97.06 86 VAL A N 1
ATOM 695 C CA . VAL A 1 86 ? -4.532 6.965 14.354 1.00 97.06 86 VAL A CA 1
ATOM 696 C C . VAL A 1 86 ? -3.906 7.828 13.269 1.00 97.06 86 VAL A C 1
ATOM 698 O O . VAL A 1 86 ? -2.794 7.559 12.815 1.00 97.06 86 VAL A O 1
ATOM 701 N N . ALA A 1 87 ? -4.609 8.869 12.828 1.00 96.69 87 ALA A N 1
ATOM 702 C CA . ALA A 1 87 ? -4.115 9.763 11.790 1.00 96.69 87 ALA A CA 1
ATOM 703 C C . ALA A 1 87 ? -4.490 11.220 12.063 1.00 96.69 87 ALA A C 1
ATOM 705 O O . ALA A 1 87 ? -5.567 11.508 12.582 1.00 96.69 87 ALA A O 1
ATOM 706 N N . ASN A 1 88 ? -3.618 12.135 11.642 1.00 96.12 88 ASN A N 1
ATOM 707 C CA . ASN A 1 88 ? -3.883 13.570 11.607 1.00 96.12 88 ASN A CA 1
ATOM 708 C C . ASN A 1 88 ? -3.772 14.063 10.161 1.00 96.12 88 ASN A C 1
ATOM 710 O O . ASN A 1 88 ? -2.754 13.824 9.517 1.00 96.12 88 ASN A O 1
ATOM 714 N N . GLU A 1 89 ? -4.812 14.702 9.623 1.00 94.38 89 GLU A N 1
ATOM 715 C CA . GLU A 1 89 ? -4.859 15.140 8.213 1.00 94.38 89 GLU A CA 1
ATOM 716 C C . GLU A 1 89 ? -4.445 14.036 7.213 1.00 94.38 89 GLU A C 1
ATOM 718 O O . GLU A 1 89 ? -3.662 14.251 6.282 1.00 94.38 89 GLU A O 1
ATOM 723 N N . TYR A 1 90 ? -4.933 12.813 7.443 1.00 94.88 90 TYR A N 1
ATOM 724 C CA . TYR A 1 90 ? -4.594 11.609 6.668 1.00 94.88 90 TYR A CA 1
ATOM 725 C C . TYR A 1 90 ? -3.099 11.230 6.664 1.00 94.88 90 TYR A C 1
ATOM 727 O O . TYR A 1 90 ? -2.663 10.386 5.875 1.00 94.88 90 TYR A O 1
ATOM 735 N N . LEU A 1 91 ? -2.304 11.805 7.566 1.00 95.00 91 LEU A N 1
ATOM 736 C CA . LEU A 1 91 ? -0.978 11.319 7.918 1.00 95.00 91 LEU A CA 1
ATOM 737 C C . LEU A 1 91 ? -1.113 10.306 9.056 1.00 95.00 91 LEU A C 1
ATOM 739 O O . LEU A 1 91 ? -1.491 10.666 10.168 1.00 95.00 91 LEU A O 1
ATOM 743 N N . LEU A 1 92 ? -0.822 9.039 8.760 1.00 95.94 92 LEU A N 1
ATOM 744 C CA . LEU A 1 92 ? -0.873 7.953 9.736 1.00 95.94 92 LEU A CA 1
ATOM 745 C C . LEU A 1 92 ? 0.230 8.130 10.788 1.00 95.94 92 LEU A C 1
ATOM 747 O O . LEU A 1 92 ? 1.412 8.188 10.437 1.00 95.94 92 LEU A O 1
ATOM 751 N N . ASP A 1 93 ? -0.144 8.144 12.064 1.00 96.69 93 ASP A N 1
ATOM 752 C CA . ASP A 1 93 ? 0.800 8.039 13.170 1.00 96.69 93 ASP A CA 1
ATOM 753 C C . ASP A 1 93 ? 1.164 6.564 13.379 1.00 96.69 93 ASP A C 1
ATOM 755 O O . ASP A 1 93 ? 0.473 5.803 14.065 1.00 96.69 93 ASP A O 1
ATOM 759 N N . LYS A 1 94 ? 2.278 6.157 12.764 1.00 93.12 94 LYS A N 1
ATOM 760 C CA . LYS A 1 94 ? 2.790 4.782 12.842 1.00 93.12 94 LYS A CA 1
ATOM 761 C C . LYS A 1 94 ? 3.194 4.365 14.261 1.00 93.12 94 LYS A C 1
ATOM 763 O O . LYS A 1 94 ? 3.277 3.165 14.505 1.00 93.12 94 LYS A O 1
ATOM 768 N N . SER A 1 95 ? 3.451 5.309 15.171 1.00 96.12 95 SER A N 1
ATOM 769 C CA . SER A 1 95 ? 3.829 5.003 16.559 1.00 96.12 95 SER A CA 1
ATOM 770 C C . SER A 1 95 ? 2.630 4.620 17.426 1.00 96.12 95 SER A C 1
ATOM 772 O O . SER A 1 95 ? 2.781 3.868 18.385 1.00 96.12 95 SER A O 1
ATOM 774 N N . GLN A 1 96 ? 1.439 5.095 17.054 1.00 94.88 96 GLN A N 1
ATOM 775 C CA . GLN A 1 96 ? 0.181 4.830 17.756 1.00 94.88 96 GLN A CA 1
ATOM 776 C C . GLN A 1 96 ? -0.710 3.808 17.036 1.00 94.88 96 GLN A C 1
ATOM 778 O O . GLN A 1 96 ? -1.756 3.429 17.555 1.00 94.88 96 GLN A O 1
ATOM 783 N N . SER A 1 97 ? -0.290 3.341 15.859 1.00 95.62 97 SER A N 1
ATOM 784 C CA . SER A 1 97 ? -1.032 2.393 15.024 1.00 95.62 97 SER A CA 1
ATOM 785 C C . SER A 1 97 ? -0.369 1.012 15.021 1.00 95.62 97 SER A C 1
ATOM 787 O O . SER A 1 97 ? 0.855 0.892 15.099 1.00 95.62 97 SER A O 1
ATOM 789 N N . SER A 1 98 ? -1.168 -0.052 14.909 1.00 96.62 98 SER A N 1
ATOM 790 C CA . SER A 1 98 ? -0.680 -1.439 14.845 1.00 96.62 98 SER A CA 1
ATOM 791 C C . SER A 1 98 ? -0.733 -1.998 13.423 1.00 96.62 98 SER A C 1
ATOM 793 O O . SER A 1 98 ? -1.603 -1.647 12.633 1.00 96.62 98 SER A O 1
ATOM 795 N N . TYR A 1 99 ? 0.182 -2.919 13.101 1.00 97.12 99 TYR A N 1
ATOM 796 C CA . TYR A 1 99 ? 0.256 -3.589 11.791 1.00 97.12 99 TYR A CA 1
ATOM 797 C C . TYR A 1 99 ? 0.300 -2.618 10.595 1.00 97.12 99 TYR A C 1
ATOM 799 O O . TYR A 1 99 ? -0.370 -2.830 9.584 1.00 97.12 99 TYR A O 1
ATOM 807 N N . ASN A 1 100 ? 1.124 -1.571 10.698 1.00 96.06 100 ASN A N 1
ATOM 808 C CA . ASN A 1 100 ? 1.249 -0.518 9.682 1.00 96.06 100 ASN A CA 1
ATOM 809 C C . ASN A 1 100 ? 1.491 -1.063 8.267 1.00 96.06 100 ASN A C 1
ATOM 811 O O . ASN A 1 100 ? 0.869 -0.587 7.328 1.00 96.06 100 ASN A O 1
ATOM 815 N N . ASP A 1 101 ? 2.309 -2.107 8.115 1.00 94.75 101 ASP A N 1
ATOM 816 C CA . ASP A 1 101 ? 2.574 -2.717 6.804 1.00 94.75 101 ASP A CA 1
ATOM 817 C C . ASP A 1 101 ? 1.327 -3.390 6.208 1.00 94.75 101 ASP A C 1
ATOM 819 O O . ASP A 1 101 ? 1.121 -3.380 4.997 1.00 94.75 101 ASP A O 1
ATOM 823 N N . THR A 1 102 ? 0.458 -3.952 7.058 1.00 97.12 102 THR A N 1
ATOM 824 C CA . THR A 1 102 ? -0.829 -4.524 6.625 1.00 97.12 102 THR A CA 1
ATOM 825 C C . THR A 1 102 ? -1.783 -3.424 6.168 1.00 97.12 102 THR A C 1
ATOM 827 O O . THR A 1 102 ? -2.444 -3.575 5.141 1.00 97.12 102 THR A O 1
ATOM 830 N N . LEU A 1 103 ? -1.821 -2.298 6.886 1.00 97.38 103 LEU A N 1
ATOM 831 C CA . LEU A 1 103 ? -2.618 -1.139 6.490 1.00 97.38 103 LEU A CA 1
ATOM 832 C C . LEU A 1 103 ? -2.082 -0.493 5.203 1.00 97.38 103 LEU A C 1
ATOM 834 O O . LEU A 1 103 ? -2.867 -0.129 4.329 1.00 97.38 103 LEU A O 1
ATOM 838 N N . ASP A 1 104 ? -0.761 -0.394 5.047 1.00 95.94 104 ASP A N 1
ATOM 839 C CA . ASP A 1 104 ? -0.107 0.112 3.836 1.00 95.94 104 ASP A CA 1
ATOM 840 C C . ASP A 1 104 ? -0.403 -0.799 2.628 1.00 95.94 104 ASP A C 1
ATOM 842 O O . ASP A 1 104 ? -0.754 -0.303 1.554 1.00 95.94 104 ASP A O 1
ATOM 846 N N . ALA A 1 105 ? -0.396 -2.124 2.815 1.00 96.19 105 ALA A N 1
ATOM 847 C CA . ALA A 1 105 ? -0.820 -3.077 1.789 1.00 96.19 105 ALA A CA 1
ATOM 848 C C . ALA A 1 105 ? -2.306 -2.926 1.417 1.00 96.19 105 ALA A C 1
ATOM 850 O O . ALA A 1 105 ? -2.636 -2.933 0.232 1.00 96.19 105 ALA A O 1
ATOM 851 N N . LEU A 1 106 ? -3.203 -2.735 2.394 1.00 97.31 106 LEU A N 1
ATOM 852 C CA . LEU A 1 106 ? -4.622 -2.482 2.118 1.00 97.31 106 LEU A CA 1
ATOM 853 C C . LEU A 1 106 ? -4.811 -1.182 1.323 1.00 97.31 106 LEU A C 1
ATOM 855 O O . LEU A 1 106 ? -5.551 -1.164 0.344 1.00 97.31 106 LEU A O 1
ATOM 859 N N . ARG A 1 107 ? -4.105 -0.112 1.704 1.00 96.81 107 ARG A N 1
ATOM 860 C CA . ARG A 1 107 ? -4.114 1.188 1.010 1.00 96.81 107 ARG A CA 1
ATOM 861 C C . ARG A 1 107 ? -3.674 1.070 -0.448 1.00 96.81 107 ARG A C 1
ATOM 863 O O . ARG A 1 107 ? -4.263 1.717 -1.308 1.00 96.81 107 ARG A O 1
ATOM 870 N N . LEU A 1 108 ? -2.669 0.239 -0.729 1.00 96.00 108 LEU A N 1
ATOM 871 C CA . LEU A 1 108 ? -2.258 -0.094 -2.096 1.00 96.00 108 LEU A CA 1
ATOM 872 C C . LEU A 1 108 ? -3.319 -0.925 -2.828 1.00 96.00 108 LEU A C 1
ATOM 874 O O . LEU A 1 108 ? -3.611 -0.646 -3.987 1.00 96.00 108 LEU A O 1
ATOM 878 N N . ALA A 1 109 ? -3.918 -1.911 -2.157 1.00 94.69 109 ALA A N 1
ATOM 879 C CA . ALA A 1 109 ? -4.919 -2.802 -2.745 1.00 94.69 109 ALA A CA 1
ATOM 880 C C . ALA A 1 109 ? -6.199 -2.071 -3.177 1.00 94.69 109 ALA A C 1
ATOM 882 O O . ALA A 1 109 ? -6.821 -2.464 -4.161 1.00 94.69 109 ALA A O 1
ATOM 883 N N . VAL A 1 110 ? -6.576 -1.004 -2.468 1.00 94.44 110 VAL A N 1
ATOM 884 C CA . VAL A 1 110 ? -7.742 -0.172 -2.807 1.00 94.44 110 VAL A CA 1
ATOM 885 C C . VAL A 1 110 ? -7.382 1.067 -3.624 1.00 94.44 110 VAL A C 1
ATOM 887 O O . VAL A 1 110 ? -8.215 1.953 -3.784 1.00 94.44 110 VAL A O 1
ATOM 890 N N . LYS A 1 111 ? -6.146 1.186 -4.123 1.00 92.88 111 LYS A N 1
ATOM 891 C CA . LYS A 1 111 ? -5.742 2.356 -4.905 1.00 92.88 111 LYS A CA 1
ATOM 892 C C . LYS A 1 111 ? -6.677 2.514 -6.116 1.00 92.88 111 LYS A C 1
ATOM 894 O O . LYS A 1 111 ? -6.823 1.566 -6.887 1.00 92.88 111 LYS A O 1
ATOM 899 N N . PRO A 1 112 ? -7.269 3.702 -6.341 1.00 86.44 112 PRO A N 1
ATOM 900 C CA . PRO A 1 112 ? -8.106 3.906 -7.508 1.00 86.44 112 PRO A CA 1
ATOM 901 C C . PRO A 1 112 ? -7.249 3.805 -8.772 1.00 86.44 112 PRO A C 1
ATOM 903 O O . PRO A 1 112 ? -6.168 4.405 -8.872 1.00 86.44 112 PRO A O 1
ATOM 906 N N . ASN A 1 113 ? -7.758 3.063 -9.754 1.00 73.00 113 ASN A N 1
ATOM 907 C CA . ASN A 1 113 ? -7.278 3.172 -11.123 1.00 73.00 113 ASN A CA 1
ATOM 908 C C . ASN A 1 113 ? -7.615 4.588 -11.587 1.00 73.00 113 ASN A C 1
ATOM 910 O O . ASN A 1 113 ? -8.761 5.018 -11.446 1.00 73.00 113 ASN A O 1
ATOM 914 N N . ARG A 1 114 ? -6.638 5.326 -12.120 1.00 55.81 114 ARG A N 1
ATOM 915 C CA . ARG A 1 114 ? -6.971 6.486 -12.949 1.00 55.81 114 ARG A CA 1
ATOM 916 C C . ARG A 1 114 ? -7.712 5.931 -14.163 1.00 55.81 114 ARG A C 1
ATOM 918 O O . ARG A 1 114 ? -7.087 5.344 -15.039 1.00 55.81 114 ARG A O 1
ATOM 925 N N . PHE A 1 115 ? -9.037 6.006 -14.139 1.00 38.31 115 PHE A N 1
ATOM 926 C CA . PHE A 1 115 ? -9.825 6.009 -15.358 1.00 38.31 115 PHE A CA 1
ATOM 927 C C . PHE A 1 115 ? -9.752 7.449 -15.855 1.00 38.31 115 PHE A C 1
ATOM 929 O O . PHE A 1 115 ? -10.535 8.288 -15.414 1.00 38.31 115 PHE A O 1
ATOM 936 N N . ASP A 1 116 ? -8.724 7.729 -16.649 1.00 33.84 116 ASP A N 1
ATOM 937 C CA . ASP A 1 116 ? -8.725 8.895 -17.525 1.00 33.84 116 ASP A CA 1
ATOM 938 C C . ASP A 1 116 ? -9.388 8.470 -18.846 1.00 33.84 116 ASP A C 1
ATOM 940 O O . ASP A 1 116 ? -9.044 7.368 -19.344 1.00 33.84 116 ASP A O 1
#

Secondary structure (DSSP, 8-state):
---TT--EEEETT-HHHHHHHHHHTT--S--SSGGG--TTT-SEEEE-HHHHHHHHHHHHHHHHHTT-----TT-HHHHHHHHT--EETTEE-TTT-S-HHHHHHHHHHTPPP---